Protein AF-A0A7R7JCD7-F1 (afdb_monomer)

Foldseek 3Di:
DDDPPPPPPDVVNLLPDLCVDDPPDPSHDADALVNLVNLCVNVVHAQLRLCVQQVHDADPVSHHLVNVLCNDDPPDPSHDGDDSSSVVSSCCVVVSDDPDPPPPPPPD

Structure (mmCIF, N/CA/C/O backbone):
data_AF-A0A7R7JCD7-F1
#
_entry.id   AF-A0A7R7JCD7-F1
#
loop_
_atom_site.group_PDB
_atom_site.id
_atom_site.type_symbol
_atom_site.label_atom_id
_atom_site.label_alt_id
_atom_site.label_comp_id
_atom_site.label_asym_id
_atom_site.label_entity_id
_atom_site.label_seq_id
_atom_site.pdbx_PDB_ins_code
_atom_site.Cartn_x
_atom_site.Cartn_y
_atom_site.Cartn_z
_atom_site.occupancy
_atom_site.B_iso_or_equiv
_atom_site.auth_seq_id
_atom_site.auth_comp_id
_atom_site.auth_asym_id
_atom_site.auth_atom_id
_atom_site.pdbx_PDB_model_num
ATOM 1 N N . MET A 1 1 ? -5.130 19.854 -25.283 1.00 35.84 1 MET A N 1
ATOM 2 C CA . MET A 1 1 ? -4.456 19.246 -24.114 1.00 35.84 1 MET A CA 1
ATOM 3 C C . MET A 1 1 ? -5.469 18.365 -23.402 1.00 35.84 1 MET A C 1
ATOM 5 O O . MET A 1 1 ? -6.430 18.878 -22.849 1.00 35.84 1 MET A O 1
ATOM 9 N N . THR A 1 2 ? -5.331 17.046 -23.515 1.00 33.03 2 THR A N 1
ATOM 10 C CA . THR A 1 2 ? -6.285 16.085 -22.947 1.00 33.03 2 THR A CA 1
ATOM 11 C C . THR A 1 2 ? -6.089 16.015 -21.440 1.00 33.03 2 THR A C 1
ATOM 13 O O . THR A 1 2 ? -5.057 15.538 -20.969 1.00 33.03 2 THR A O 1
ATOM 16 N N . VAL A 1 3 ? -7.068 16.497 -20.678 1.00 38.25 3 VAL A N 1
ATOM 17 C CA . VAL A 1 3 ? -7.113 16.309 -19.227 1.00 38.25 3 VAL A CA 1
ATOM 18 C C . VAL A 1 3 ? -7.179 14.801 -18.972 1.00 38.25 3 VAL A C 1
ATOM 20 O O . VAL A 1 3 ? -8.174 14.150 -19.294 1.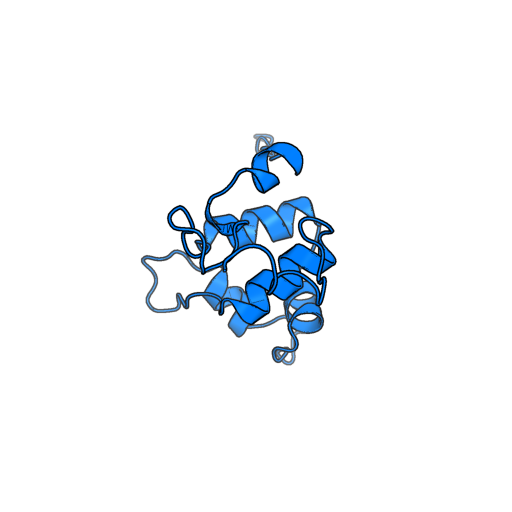00 38.25 3 VAL A O 1
ATOM 23 N N . LYS A 1 4 ? -6.094 14.213 -18.448 1.00 43.41 4 LYS A N 1
ATOM 24 C CA . LYS A 1 4 ? -6.109 12.834 -17.946 1.00 43.41 4 LYS A CA 1
ATOM 25 C C . LYS A 1 4 ? -7.168 12.785 -16.851 1.00 43.41 4 LYS A C 1
ATOM 27 O O . LYS A 1 4 ? -6.998 13.407 -15.811 1.00 43.41 4 LYS A O 1
ATOM 32 N N . LYS A 1 5 ? -8.263 12.068 -17.106 1.00 38.44 5 LYS A N 1
ATOM 33 C CA . LYS A 1 5 ? -9.322 11.784 -16.135 1.00 38.44 5 LYS A CA 1
ATOM 34 C C . LYS A 1 5 ? -8.677 11.077 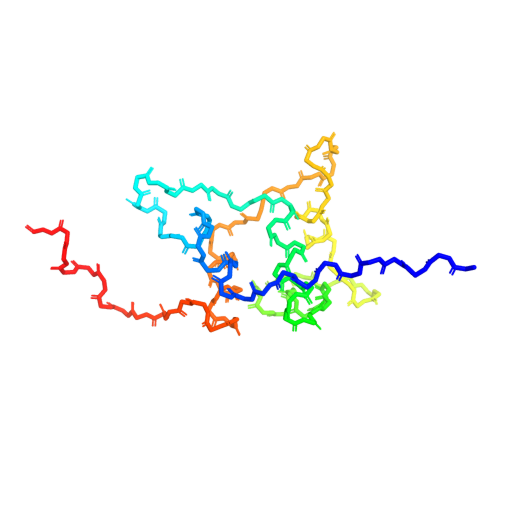-14.940 1.00 38.44 5 LYS A C 1
ATOM 36 O O . LYS A 1 5 ? -8.423 9.874 -15.006 1.00 38.44 5 LYS A O 1
ATOM 41 N N . ILE A 1 6 ? -8.333 11.833 -13.897 1.00 46.88 6 ILE A N 1
ATOM 42 C CA . ILE A 1 6 ? -7.849 11.286 -12.630 1.00 46.88 6 ILE A CA 1
ATOM 43 C C . ILE A 1 6 ? -9.026 10.477 -12.096 1.00 46.88 6 ILE A C 1
ATOM 45 O O . ILE A 1 6 ? -10.055 11.033 -11.718 1.00 46.88 6 ILE A O 1
ATOM 49 N N . ARG A 1 7 ? -8.938 9.148 -12.184 1.00 52.06 7 ARG A N 1
ATOM 50 C CA . ARG A 1 7 ? -9.904 8.281 -11.516 1.00 52.06 7 ARG A CA 1
ATOM 51 C C . ARG A 1 7 ? -9.655 8.481 -10.027 1.00 52.06 7 ARG A C 1
ATOM 53 O O . ARG A 1 7 ? -8.697 7.923 -9.505 1.00 52.06 7 ARG A O 1
ATOM 60 N N . ASN A 1 8 ? -10.478 9.304 -9.382 1.00 54.59 8 ASN A N 1
ATOM 61 C CA . ASN A 1 8 ? -10.576 9.328 -7.929 1.00 54.59 8 ASN A CA 1
ATOM 62 C C . ASN A 1 8 ? -11.109 7.956 -7.515 1.00 54.59 8 ASN A C 1
ATOM 64 O O . ASN A 1 8 ? -12.310 7.704 -7.565 1.00 54.59 8 ASN A O 1
ATOM 68 N N . ILE A 1 9 ? -10.205 7.024 -7.224 1.00 67.56 9 ILE A N 1
ATOM 69 C CA . ILE A 1 9 ? -10.574 5.837 -6.466 1.00 67.56 9 ILE A CA 1
ATOM 70 C C . ILE A 1 9 ? -10.797 6.352 -5.052 1.00 67.56 9 ILE A C 1
ATOM 72 O O . ILE A 1 9 ? -9.865 6.838 -4.421 1.00 67.56 9 ILE A O 1
ATOM 76 N N . ASP A 1 10 ? -12.043 6.308 -4.599 1.00 82.69 10 ASP A N 1
ATOM 77 C CA . ASP A 1 10 ? -12.392 6.665 -3.232 1.00 82.69 10 ASP A CA 1
ATOM 78 C C . ASP A 1 10 ? -11.841 5.599 -2.269 1.00 82.69 10 ASP A C 1
ATOM 80 O O . ASP A 1 10 ? -11.867 4.396 -2.563 1.00 82.69 10 ASP A O 1
ATOM 84 N N . ILE A 1 11 ? -11.347 6.036 -1.110 1.00 88.31 11 ILE A N 1
ATOM 85 C CA . ILE A 1 11 ? -10.841 5.171 -0.043 1.00 88.31 11 ILE A CA 1
ATOM 86 C C . ILE A 1 11 ? -11.892 4.127 0.359 1.00 88.31 11 ILE A C 1
ATOM 88 O O . ILE A 1 11 ? -11.541 2.984 0.644 1.00 88.31 11 ILE A O 1
ATOM 92 N N . VAL A 1 12 ? -13.183 4.474 0.302 1.00 89.00 12 VAL A N 1
ATOM 93 C CA . VAL A 1 12 ? -14.295 3.566 0.625 1.00 89.00 12 VAL A CA 1
ATOM 94 C C . VAL A 1 12 ? -14.320 2.343 -0.295 1.00 89.00 12 VAL A C 1
ATOM 96 O O . VAL A 1 12 ? -14.483 1.218 0.176 1.00 89.00 12 VAL A O 1
ATOM 99 N N . GLU A 1 13 ? -14.106 2.531 -1.598 1.00 92.06 13 GLU A N 1
ATOM 100 C CA . GLU A 1 13 ? -14.013 1.423 -2.557 1.00 92.06 13 GLU A CA 1
ATOM 101 C C . GLU A 1 13 ? -12.711 0.641 -2.392 1.00 92.06 13 GLU A C 1
ATOM 103 O O . GLU A 1 13 ? -12.684 -0.584 -2.522 1.00 92.06 13 GLU A O 1
ATOM 108 N N . PHE A 1 14 ? -11.622 1.330 -2.047 1.00 94.75 14 PHE A N 1
ATOM 109 C CA . PHE A 1 14 ? -10.348 0.677 -1.777 1.00 94.75 14 PHE A CA 1
ATOM 110 C C . PHE A 1 14 ? -10.442 -0.310 -0.600 1.00 94.75 14 PHE A C 1
ATOM 112 O O . PHE A 1 14 ? -9.940 -1.431 -0.704 1.00 94.75 14 PHE A O 1
ATOM 119 N N . LYS A 1 15 ? -11.149 0.056 0.482 1.00 95.00 15 LYS A N 1
ATOM 120 C CA . LYS A 1 15 ? -11.338 -0.788 1.679 1.00 95.00 15 LYS A CA 1
ATOM 121 C C . LYS A 1 15 ? -12.021 -2.135 1.391 1.00 95.00 15 LYS A C 1
ATOM 123 O O . LYS A 1 15 ? -11.866 -3.064 2.176 1.00 95.00 15 LYS A O 1
ATOM 128 N N . LYS A 1 16 ? -12.737 -2.272 0.268 1.00 95.12 16 LYS A N 1
ATOM 129 C CA . LYS A 1 16 ? -13.437 -3.510 -0.125 1.00 95.12 16 LYS A CA 1
ATOM 130 C C . LYS A 1 16 ? -12.541 -4.532 -0.831 1.00 95.12 16 LYS A C 1
ATOM 132 O O . LYS A 1 16 ? -12.988 -5.648 -1.094 1.00 95.12 16 LYS A O 1
ATOM 137 N N . ARG A 1 17 ? -11.300 -4.176 -1.187 1.00 96.69 17 ARG A N 1
ATOM 138 C CA . ARG A 1 17 ? -10.430 -5.065 -1.969 1.00 96.69 17 ARG A CA 1
ATOM 139 C C . ARG A 1 17 ? -10.008 -6.305 -1.170 1.00 96.69 17 ARG A C 1
ATOM 141 O O . ARG A 1 17 ? -9.701 -6.183 0.015 1.00 96.69 17 ARG A O 1
ATOM 148 N N . PRO A 1 18 ? -9.877 -7.475 -1.824 1.00 97.62 18 PRO A N 1
ATOM 149 C CA . PRO A 1 18 ? -9.388 -8.704 -1.192 1.00 97.62 18 PRO A CA 1
ATOM 150 C C . PRO A 1 18 ? -8.061 -8.540 -0.440 1.00 97.62 18 PRO A C 1
ATOM 152 O O . PRO A 1 18 ? -7.871 -9.132 0.618 1.00 97.62 18 PRO A O 1
ATOM 155 N N . CYS A 1 19 ? -7.162 -7.688 -0.940 1.00 97.25 19 CYS A N 1
ATOM 156 C CA . CYS A 1 19 ? -5.856 -7.440 -0.332 1.00 97.25 19 CYS A CA 1
ATOM 157 C C . CYS A 1 19 ? -5.896 -6.633 0.972 1.00 97.25 19 CYS A C 1
ATOM 159 O O . CYS A 1 19 ? -4.880 -6.553 1.658 1.00 97.25 19 CYS A O 1
ATOM 161 N N . VAL A 1 20 ? -7.040 -6.057 1.352 1.00 96.81 20 VAL A N 1
ATOM 162 C CA . VAL A 1 20 ? -7.212 -5.367 2.644 1.00 96.81 20 VAL A CA 1
ATOM 163 C C . VAL A 1 20 ? -7.473 -6.355 3.789 1.00 96.81 20 VAL A C 1
ATOM 165 O O . VAL A 1 20 ? -7.152 -6.064 4.949 1.00 96.81 20 VAL A O 1
ATOM 168 N N . ARG A 1 21 ? -8.009 -7.539 3.466 1.00 95.31 21 ARG A N 1
ATOM 169 C CA . ARG A 1 21 ? -8.307 -8.612 4.425 1.00 95.31 21 ARG A CA 1
ATOM 170 C C . ARG A 1 21 ? -7.031 -9.134 5.100 1.00 95.31 21 ARG A C 1
ATOM 172 O O . ARG A 1 21 ? -5.912 -8.894 4.641 1.00 95.31 21 ARG A O 1
ATOM 179 N N . HIS A 1 22 ? -7.190 -9.825 6.226 1.00 93.38 22 HIS A N 1
ATOM 180 C CA . HIS A 1 22 ? -6.072 -10.507 6.882 1.00 93.38 22 HIS A CA 1
ATOM 181 C C . HIS A 1 22 ? -5.639 -11.726 6.053 1.00 93.38 22 HIS A C 1
ATOM 183 O O . HIS A 1 22 ? -6.480 -12.353 5.427 1.00 93.38 22 HIS A O 1
ATOM 189 N N . ASN A 1 23 ? -4.363 -12.123 6.078 1.00 92.81 23 ASN A N 1
ATOM 190 C CA . ASN A 1 23 ? -3.872 -13.255 5.272 1.00 92.81 23 ASN A CA 1
ATOM 191 C C . ASN A 1 23 ? -4.415 -14.634 5.693 1.00 92.81 23 ASN A C 1
ATOM 193 O O . ASN A 1 23 ? -4.119 -15.620 5.027 1.00 92.81 23 ASN A O 1
ATOM 197 N N . LEU A 1 24 ? -5.148 -14.698 6.807 1.00 91.38 24 LEU A N 1
ATOM 198 C CA . LEU A 1 24 ? -5.849 -15.896 7.280 1.00 91.38 24 LEU A CA 1
ATOM 199 C C . LEU A 1 24 ? -7.310 -15.953 6.799 1.00 91.38 24 LEU A C 1
ATOM 201 O O . LEU A 1 24 ? -7.969 -16.963 7.001 1.00 91.38 24 LEU A O 1
ATOM 205 N N . ASP A 1 25 ? -7.820 -14.878 6.193 1.00 93.19 25 ASP A N 1
ATOM 206 C CA . ASP A 1 25 ? -9.142 -14.852 5.564 1.00 93.19 25 ASP A CA 1
ATOM 207 C C . ASP A 1 25 ? -9.084 -15.630 4.240 1.00 93.19 25 ASP A C 1
ATOM 209 O O . ASP A 1 25 ? -8.183 -15.413 3.428 1.00 93.19 25 ASP A O 1
ATOM 213 N N . GLU A 1 26 ? -10.039 -16.530 4.007 1.00 95.88 26 GLU A N 1
ATOM 214 C CA . GLU A 1 26 ? -10.088 -17.382 2.808 1.00 95.88 26 GLU A CA 1
ATOM 215 C C . GLU A 1 26 ? -10.227 -16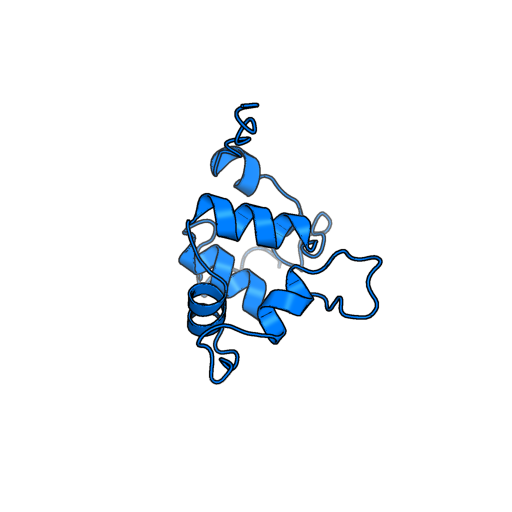.588 1.497 1.00 95.88 26 GLU A C 1
ATOM 217 O O . GLU A 1 26 ? -9.794 -17.040 0.436 1.00 95.88 26 GLU A O 1
ATOM 222 N N . PHE A 1 27 ? -10.784 -15.376 1.566 1.00 95.69 27 PHE A N 1
ATOM 223 C CA . PHE A 1 27 ? -10.952 -14.476 0.429 1.00 95.69 27 PHE A CA 1
ATOM 224 C C . PHE A 1 27 ? -9.801 -13.480 0.294 1.00 95.69 27 PHE A C 1
ATOM 226 O O . PHE A 1 27 ? -9.871 -12.567 -0.536 1.00 95.69 27 PHE A O 1
ATOM 233 N N . TYR A 1 28 ? -8.747 -13.604 1.102 1.00 96.75 28 TYR A N 1
ATOM 234 C CA . TYR A 1 28 ? -7.567 -12.768 0.960 1.00 96.75 28 TYR A CA 1
ATOM 235 C C . TYR A 1 28 ? -6.842 -13.055 -0.355 1.00 96.75 28 TYR A C 1
ATOM 237 O O . TYR A 1 28 ? -6.554 -14.197 -0.712 1.00 96.75 28 TYR A O 1
ATOM 245 N N . GLN A 1 29 ? -6.463 -11.982 -1.049 1.00 97.69 29 GLN A N 1
ATOM 246 C CA . GLN A 1 29 ? -5.527 -12.056 -2.166 1.00 97.69 29 GLN A CA 1
ATOM 247 C C . GLN A 1 29 ? -4.358 -11.104 -1.916 1.00 97.69 29 GLN A C 1
ATOM 249 O O . GLN A 1 29 ? -4.591 -9.969 -1.500 1.00 97.69 29 GLN A O 1
ATOM 254 N N . PRO A 1 30 ? -3.104 -11.513 -2.179 1.00 96.62 30 PRO A N 1
ATOM 255 C CA . PRO A 1 30 ? -1.963 -10.616 -2.064 1.00 96.62 30 PRO A CA 1
ATOM 256 C C . PRO A 1 30 ? -2.136 -9.350 -2.918 1.00 96.62 30 PRO A C 1
ATOM 258 O O . PRO A 1 30 ? -2.669 -9.439 -4.024 1.00 96.62 30 PRO A O 1
ATOM 261 N N . PRO A 1 31 ? -1.665 -8.181 -2.449 1.00 97.88 31 PRO A N 1
ATOM 262 C CA . PRO A 1 31 ? -1.748 -6.946 -3.221 1.00 97.88 31 PRO A CA 1
ATOM 263 C C . PRO A 1 31 ? -0.953 -7.043 -4.529 1.00 97.88 31 PRO A C 1
ATOM 265 O O . PRO A 1 31 ? 0.203 -7.477 -4.553 1.00 97.88 31 PRO A O 1
ATOM 268 N N . SER A 1 32 ? -1.573 -6.578 -5.610 1.00 97.81 32 SER A N 1
ATOM 269 C CA . SER A 1 32 ? -0.939 -6.374 -6.913 1.00 97.81 32 SER A CA 1
ATOM 270 C C . SER A 1 32 ? -0.097 -5.095 -6.938 1.00 97.81 32 SER A C 1
ATOM 272 O O . SER A 1 32 ? -0.233 -4.206 -6.087 1.00 97.81 32 SER A O 1
ATOM 274 N N . SER A 1 33 ? 0.719 -4.925 -7.984 1.00 98.00 33 SER A N 1
ATOM 275 C CA . SER A 1 33 ? 1.410 -3.640 -8.211 1.00 98.00 33 SER A CA 1
ATOM 276 C C . SER A 1 33 ? 0.435 -2.478 -8.434 1.00 98.00 33 SER A C 1
ATOM 278 O O . SER A 1 33 ? 0.766 -1.311 -8.204 1.00 98.00 33 SER A O 1
ATOM 280 N N . LYS A 1 34 ? -0.783 -2.774 -8.903 1.00 96.75 34 LYS A N 1
ATOM 281 C CA . LYS A 1 34 ? -1.848 -1.786 -9.071 1.00 96.75 34 LYS A CA 1
ATOM 282 C C . LYS A 1 34 ? -2.438 -1.370 -7.724 1.00 96.75 34 LYS A C 1
ATOM 284 O O . LYS A 1 34 ? -2.650 -0.180 -7.526 1.00 96.75 34 LYS A O 1
ATOM 289 N N . ASP A 1 35 ? -2.663 -2.308 -6.807 1.00 97.88 35 ASP A N 1
ATOM 290 C CA . ASP A 1 35 ? -3.198 -2.003 -5.473 1.00 97.88 35 ASP A CA 1
ATOM 291 C C . ASP A 1 35 ? -2.286 -1.056 -4.703 1.00 97.88 35 ASP A C 1
ATOM 293 O O . ASP A 1 35 ? -2.753 -0.062 -4.149 1.00 97.88 35 ASP A O 1
ATOM 297 N N . LEU A 1 36 ? -0.976 -1.314 -4.745 1.00 98.00 36 LEU A N 1
ATOM 298 C CA . LEU A 1 36 ? 0.005 -0.438 -4.117 1.00 98.00 36 LEU A CA 1
ATOM 299 C C . LEU A 1 36 ? 0.010 0.962 -4.747 1.00 98.00 36 LEU A C 1
ATOM 301 O O . LEU A 1 36 ? -0.013 1.954 -4.025 1.00 98.00 36 LEU A O 1
ATOM 305 N N . ARG A 1 37 ? 0.003 1.066 -6.083 1.00 97.50 37 ARG A N 1
ATOM 306 C CA . ARG A 1 37 ? -0.028 2.371 -6.770 1.00 97.50 37 ARG A CA 1
ATOM 307 C C . ARG A 1 37 ? -1.305 3.155 -6.489 1.00 97.50 37 ARG A C 1
ATOM 309 O O . ARG A 1 37 ? -1.234 4.368 -6.315 1.00 97.50 37 ARG A O 1
ATOM 316 N N . ASP A 1 38 ? -2.445 2.473 -6.436 1.00 96.69 38 ASP A N 1
ATOM 317 C CA . ASP A 1 38 ? -3.717 3.101 -6.094 1.00 96.69 38 ASP A CA 1
ATOM 318 C C . ASP A 1 38 ? -3.673 3.642 -4.657 1.00 96.69 38 ASP A C 1
ATOM 320 O O . ASP A 1 38 ? -4.005 4.804 -4.455 1.00 96.69 38 ASP A O 1
ATOM 324 N N . LEU A 1 39 ? -3.185 2.861 -3.681 1.00 97.00 39 LEU A N 1
ATOM 325 C CA . LEU A 1 39 ? -3.041 3.321 -2.294 1.00 97.00 39 LEU A CA 1
ATOM 326 C C . LEU A 1 39 ? -2.113 4.539 -2.189 1.00 97.00 39 LEU A C 1
ATOM 328 O O . LEU A 1 39 ? -2.476 5.537 -1.577 1.00 97.00 39 LEU A O 1
ATOM 332 N N . ILE A 1 40 ? -0.942 4.483 -2.831 1.00 96.81 40 ILE A N 1
ATOM 333 C CA . ILE A 1 40 ? 0.017 5.599 -2.881 1.00 96.81 40 ILE A CA 1
ATOM 334 C C . ILE A 1 40 ? -0.652 6.861 -3.437 1.00 96.81 40 ILE A C 1
ATOM 336 O O . ILE A 1 40 ? -0.481 7.945 -2.884 1.00 96.81 40 ILE A O 1
ATOM 340 N N . SER A 1 41 ? -1.438 6.717 -4.508 1.00 96.06 41 SER A N 1
ATOM 341 C CA . SER A 1 41 ? -2.154 7.833 -5.122 1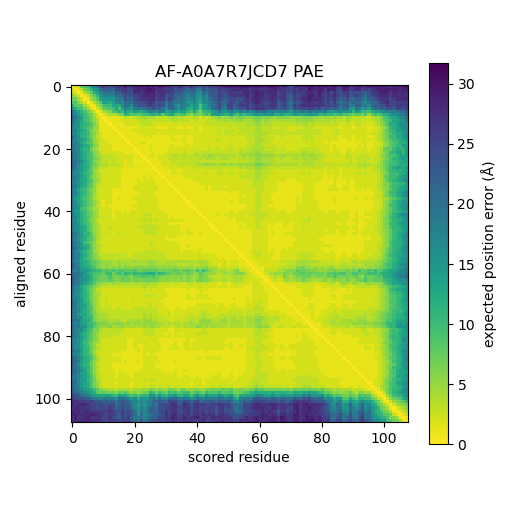.00 96.06 41 SER A CA 1
ATOM 342 C C . SER A 1 41 ? -3.242 8.405 -4.214 1.00 96.06 41 SER A C 1
ATOM 344 O O . SER A 1 41 ? -3.378 9.624 -4.163 1.00 96.06 41 SER A O 1
ATOM 346 N N . ILE A 1 42 ? -4.014 7.553 -3.530 1.00 94.88 42 ILE A N 1
ATOM 347 C CA . ILE A 1 42 ? -5.092 7.963 -2.613 1.00 94.88 42 ILE A CA 1
ATOM 348 C C . ILE A 1 42 ? -4.519 8.724 -1.417 1.00 94.88 42 ILE A C 1
ATOM 350 O O . ILE A 1 42 ? -5.058 9.749 -1.018 1.00 94.88 42 ILE A O 1
ATOM 354 N N . MET A 1 43 ? -3.402 8.242 -0.874 1.00 95.00 43 MET A N 1
ATOM 355 C CA . MET A 1 43 ? -2.759 8.836 0.298 1.00 95.00 43 MET A CA 1
ATOM 356 C C . MET A 1 43 ? -1.833 10.011 -0.038 1.00 95.00 43 MET A C 1
ATOM 358 O O . MET A 1 43 ? -1.234 10.593 0.863 1.00 95.00 43 MET A O 1
ATOM 362 N N . HIS A 1 44 ? -1.685 10.350 -1.323 1.00 95.12 44 HIS A N 1
ATOM 363 C CA . HIS A 1 44 ? -0.739 11.356 -1.816 1.00 95.12 44 HIS A CA 1
ATOM 364 C C . HIS A 1 44 ? 0.717 11.109 -1.384 1.00 95.12 44 HIS A C 1
ATOM 366 O O . HIS A 1 44 ? 1.501 12.045 -1.228 1.00 95.12 44 HIS A O 1
ATOM 372 N N . TRP A 1 45 ? 1.094 9.841 -1.219 1.00 96.69 45 TRP A N 1
ATOM 373 C CA . TRP A 1 45 ? 2.463 9.450 -0.900 1.00 96.69 45 TRP A CA 1
ATOM 374 C C . TRP A 1 45 ? 3.343 9.434 -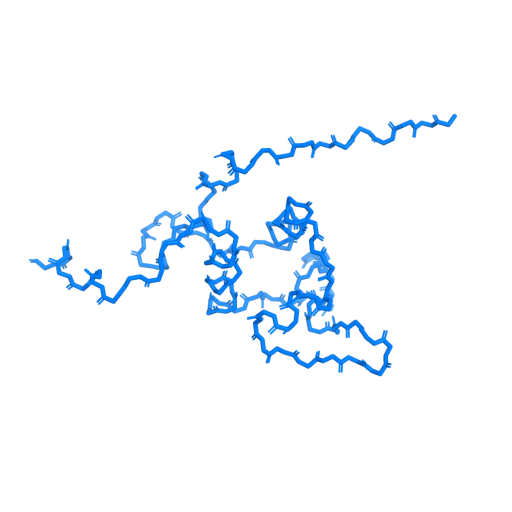2.148 1.00 96.69 45 TRP A C 1
ATOM 376 O O . TRP A 1 45 ? 2.891 9.210 -3.272 1.00 96.69 45 TRP A O 1
ATOM 386 N N . ASN A 1 46 ? 4.644 9.607 -1.947 1.00 96.06 46 ASN A N 1
ATOM 387 C CA . ASN A 1 46 ? 5.664 9.262 -2.930 1.00 96.06 46 ASN A CA 1
ATOM 388 C C . ASN A 1 46 ? 6.431 7.992 -2.497 1.00 96.06 46 ASN A C 1
ATOM 390 O O . ASN A 1 46 ? 6.243 7.457 -1.404 1.00 96.06 46 ASN A O 1
ATOM 394 N N . TYR A 1 47 ? 7.323 7.481 -3.352 1.00 97.12 47 TYR A N 1
ATOM 395 C CA . TYR A 1 47 ? 8.088 6.262 -3.042 1.00 97.12 47 TYR A CA 1
ATOM 396 C C . TYR A 1 47 ? 9.023 6.401 -1.834 1.00 97.12 47 TYR A C 1
ATOM 398 O O . TYR A 1 47 ? 9.345 5.395 -1.205 1.00 97.12 47 TYR A O 1
ATOM 406 N N . ALA A 1 48 ? 9.469 7.616 -1.513 1.00 97.38 48 ALA A N 1
ATOM 407 C CA . ALA A 1 48 ? 10.275 7.877 -0.328 1.00 97.38 48 ALA A CA 1
ATOM 408 C C . ALA A 1 48 ? 9.434 7.785 0.949 1.00 97.38 48 ALA A C 1
ATOM 410 O O . ALA A 1 48 ? 9.904 7.225 1.937 1.00 97.38 48 ALA A O 1
ATOM 411 N N . ASP A 1 49 ? 8.198 8.289 0.920 1.00 98.12 49 ASP A N 1
ATOM 412 C CA . ASP A 1 49 ? 7.265 8.195 2.047 1.00 98.12 49 ASP A CA 1
ATOM 413 C C . ASP A 1 49 ? 6.967 6.729 2.351 1.00 98.12 49 ASP A C 1
ATOM 415 O O . ASP A 1 49 ? 7.208 6.273 3.464 1.00 98.12 49 ASP A O 1
ATOM 419 N N . VAL A 1 50 ? 6.579 5.955 1.331 1.00 98.31 50 VAL A N 1
ATOM 420 C CA . VAL A 1 50 ? 6.342 4.506 1.454 1.00 98.31 50 VAL A CA 1
ATOM 421 C C . VAL A 1 50 ? 7.554 3.802 2.056 1.00 98.31 50 VAL A C 1
ATOM 423 O O . VAL A 1 50 ? 7.404 2.992 2.965 1.00 98.31 50 VAL A O 1
ATOM 426 N N . ALA A 1 51 ? 8.757 4.126 1.576 1.00 98.12 51 ALA A N 1
ATOM 427 C CA . ALA A 1 51 ? 9.981 3.507 2.060 1.00 98.12 51 ALA A CA 1
ATOM 428 C C . ALA A 1 51 ? 10.248 3.794 3.542 1.00 98.12 51 ALA A C 1
ATOM 430 O O . ALA A 1 51 ? 10.609 2.877 4.277 1.00 98.12 51 ALA A O 1
ATOM 431 N N . LYS A 1 52 ? 10.018 5.035 3.989 1.00 97.94 52 LYS A N 1
ATOM 432 C CA . LYS A 1 52 ? 10.132 5.426 5.400 1.00 97.94 52 LYS A CA 1
ATOM 433 C C . LYS A 1 52 ? 9.088 4.722 6.267 1.00 97.94 52 LYS A C 1
ATOM 435 O O . LYS A 1 52 ? 9.444 4.210 7.321 1.00 97.94 52 LYS A O 1
ATOM 440 N N . LEU A 1 53 ? 7.835 4.656 5.809 1.00 97.81 53 LEU A N 1
ATOM 441 C CA . LEU A 1 53 ? 6.730 4.027 6.544 1.00 97.81 53 LEU A CA 1
ATOM 442 C C . LEU A 1 53 ? 6.965 2.528 6.785 1.00 97.81 53 LEU A C 1
ATOM 444 O O . LEU A 1 53 ? 6.607 2.008 7.835 1.00 97.81 53 LEU A O 1
ATOM 448 N N . VAL A 1 54 ? 7.575 1.830 5.824 1.00 97.62 54 VAL A N 1
ATOM 449 C CA . VAL A 1 54 ? 7.794 0.371 5.901 1.00 97.62 54 VAL A CA 1
ATOM 450 C C . VAL A 1 54 ? 9.238 -0.027 6.218 1.00 97.62 54 VAL A C 1
ATOM 452 O O . VAL A 1 54 ? 9.557 -1.213 6.209 1.00 97.62 54 VAL A O 1
ATOM 455 N N . GLY A 1 55 ? 10.117 0.944 6.478 1.00 97.06 55 GLY A N 1
ATOM 456 C CA . GLY A 1 55 ? 11.499 0.701 6.897 1.00 97.06 55 GLY A CA 1
ATOM 457 C C . GLY A 1 55 ? 12.413 0.094 5.826 1.00 97.06 55 GLY A C 1
ATOM 458 O O . GLY A 1 55 ? 13.300 -0.687 6.161 1.00 97.06 55 GLY A O 1
ATOM 459 N N . VAL A 1 56 ? 12.227 0.428 4.543 1.00 97.38 56 VAL A N 1
ATOM 460 C CA . VAL A 1 56 ? 13.133 -0.011 3.460 1.00 97.38 56 VAL A CA 1
ATOM 461 C C . VAL A 1 56 ? 14.060 1.110 2.998 1.00 97.38 56 VAL A C 1
ATOM 463 O O . VAL A 1 56 ? 13.749 2.295 3.102 1.00 97.38 56 VAL A O 1
ATOM 466 N N . SER A 1 57 ? 15.223 0.735 2.464 1.00 95.50 57 SER A N 1
ATOM 467 C CA . SER A 1 57 ? 16.280 1.685 2.115 1.00 95.50 57 SER A CA 1
ATOM 468 C C . SER A 1 57 ? 15.867 2.695 1.038 1.00 95.50 57 SER A C 1
ATOM 470 O O . SER A 1 57 ? 15.188 2.369 0.053 1.00 95.50 57 SER A O 1
ATOM 472 N N . LEU A 1 58 ? 16.361 3.923 1.207 1.00 95.75 58 LEU A N 1
ATOM 473 C CA . LEU A 1 58 ? 16.358 4.969 0.191 1.00 95.75 58 LEU A CA 1
ATOM 474 C C . LEU A 1 58 ? 17.658 4.919 -0.623 1.00 95.75 58 LEU A C 1
ATOM 476 O O . LEU A 1 58 ? 18.725 4.567 -0.131 1.00 95.75 58 LEU A O 1
ATOM 480 N N . THR A 1 59 ? 17.553 5.296 -1.887 1.00 93.62 59 THR A N 1
ATOM 481 C CA . THR A 1 59 ? 18.676 5.578 -2.784 1.00 93.62 59 THR A CA 1
ATOM 482 C C . THR A 1 59 ? 19.271 6.950 -2.465 1.00 93.62 59 THR A C 1
ATOM 484 O O . THR A 1 59 ? 18.609 7.798 -1.865 1.00 93.62 59 THR A O 1
ATOM 487 N N . SER A 1 60 ? 20.482 7.227 -2.957 1.00 85.69 60 SER A N 1
ATOM 488 C CA . SER A 1 60 ? 21.124 8.548 -2.838 1.00 85.69 60 SER A CA 1
ATOM 489 C C . SER A 1 60 ? 20.306 9.697 -3.444 1.00 85.69 60 SER A C 1
ATOM 491 O O . SER A 1 60 ? 20.495 10.850 -3.076 1.00 85.69 60 SER A O 1
ATOM 493 N N . LYS A 1 61 ? 19.366 9.387 -4.346 1.00 87.62 61 LYS A N 1
ATOM 494 C CA . LYS A 1 61 ? 18.452 10.349 -4.982 1.00 87.62 61 LYS A CA 1
ATOM 495 C C . LYS A 1 61 ? 17.145 10.559 -4.205 1.00 87.62 61 LYS A C 1
ATOM 497 O O . LYS A 1 61 ? 16.219 11.165 -4.732 1.00 87.62 61 LYS A O 1
ATOM 502 N N . GLY A 1 62 ? 17.019 10.005 -2.998 1.00 84.00 62 GLY A N 1
ATOM 503 C CA . GLY A 1 62 ? 15.833 10.171 -2.155 1.00 84.00 62 GLY A CA 1
ATOM 504 C C . GLY A 1 62 ? 14.601 9.362 -2.582 1.00 84.00 62 GLY A C 1
ATOM 505 O O . GLY A 1 62 ? 13.541 9.564 -2.013 1.00 84.00 62 GLY A O 1
ATOM 506 N N . SER A 1 63 ? 14.708 8.439 -3.546 1.00 92.00 63 SER A N 1
ATOM 507 C CA . SER A 1 63 ? 13.647 7.467 -3.901 1.00 92.00 63 SER A CA 1
ATOM 508 C C . SER A 1 63 ? 13.974 6.068 -3.363 1.00 92.00 63 SER A C 1
ATOM 510 O O . SER A 1 63 ? 15.073 5.870 -2.859 1.00 92.00 63 SER A O 1
ATOM 512 N N . SER A 1 64 ? 13.101 5.068 -3.516 1.00 96.56 64 SER A N 1
ATOM 513 C CA . SER A 1 64 ? 13.399 3.675 -3.140 1.00 96.56 64 SER A CA 1
ATOM 514 C C . SER A 1 64 ? 13.246 2.717 -4.318 1.00 96.56 64 SER A C 1
ATOM 516 O O . SER A 1 64 ? 12.148 2.535 -4.842 1.00 96.56 64 SER A O 1
ATOM 518 N N . ALA A 1 65 ? 14.346 2.063 -4.706 1.00 96.38 65 ALA A N 1
ATOM 519 C CA . ALA A 1 65 ? 14.335 1.031 -5.744 1.00 96.38 65 ALA A CA 1
ATOM 520 C C . ALA A 1 65 ? 13.453 -0.166 -5.347 1.00 96.38 65 ALA A C 1
ATOM 522 O O . ALA A 1 65 ? 12.790 -0.757 -6.193 1.00 96.38 65 ALA A O 1
ATOM 523 N N . THR A 1 66 ? 13.393 -0.494 -4.054 1.00 97.88 66 THR A N 1
ATOM 524 C CA . THR A 1 66 ? 12.521 -1.550 -3.528 1.00 97.88 66 THR A CA 1
ATOM 525 C C . THR A 1 66 ? 11.050 -1.230 -3.787 1.00 97.88 66 THR A C 1
ATOM 527 O O . THR A 1 66 ? 10.344 -2.045 -4.376 1.00 97.88 66 THR A O 1
ATOM 530 N N . VAL A 1 67 ? 10.607 -0.015 -3.445 1.00 98.06 67 VAL A N 1
ATOM 531 C CA . VAL A 1 67 ? 9.221 0.421 -3.691 1.00 98.06 67 VAL A CA 1
ATOM 532 C C . VAL A 1 67 ? 8.920 0.504 -5.191 1.00 98.06 67 VAL A C 1
ATOM 534 O O . VAL A 1 67 ? 7.849 0.094 -5.631 1.00 98.06 67 VAL A O 1
ATOM 537 N N . GLN A 1 68 ? 9.876 0.958 -6.009 1.00 97.06 68 GLN A N 1
ATOM 538 C CA . GLN A 1 68 ? 9.726 0.971 -7.470 1.00 97.06 68 GLN A CA 1
ATOM 539 C C . GLN A 1 68 ? 9.493 -0.433 -8.044 1.00 97.06 68 GLN A C 1
ATOM 541 O O . GLN A 1 68 ? 8.628 -0.611 -8.903 1.00 97.06 68 GLN A O 1
ATOM 546 N N . ARG A 1 69 ? 10.215 -1.444 -7.547 1.00 98.06 69 ARG A N 1
ATOM 547 C CA . ARG A 1 69 ? 10.032 -2.847 -7.951 1.00 98.06 69 ARG A CA 1
ATOM 548 C C . ARG A 1 69 ? 8.671 -3.401 -7.531 1.00 98.06 69 ARG A C 1
ATOM 550 O O . ARG A 1 69 ? 8.079 -4.163 -8.289 1.00 98.06 69 ARG A O 1
ATOM 557 N N . TRP A 1 70 ? 8.136 -2.976 -6.384 1.00 98.38 70 TRP A N 1
ATOM 558 C CA . TRP A 1 70 ? 6.769 -3.325 -5.971 1.00 98.38 70 TRP A CA 1
ATOM 559 C C . TRP A 1 70 ? 5.693 -2.705 -6.869 1.00 98.38 70 TRP A C 1
ATOM 561 O O . TRP A 1 70 ? 4.670 -3.330 -7.140 1.00 98.38 70 TRP A O 1
ATOM 571 N N . CYS A 1 71 ? 5.935 -1.493 -7.368 1.00 97.62 71 CYS A N 1
ATOM 572 C CA . CYS A 1 71 ? 5.025 -0.772 -8.262 1.00 97.62 71 CYS A CA 1
ATOM 573 C C . CYS A 1 71 ? 5.204 -1.112 -9.751 1.00 97.62 71 CYS A C 1
ATOM 575 O O . CYS A 1 71 ? 4.415 -0.648 -10.580 1.00 97.62 71 CYS A O 1
ATOM 577 N N . SER A 1 72 ? 6.241 -1.873 -10.108 1.00 97.62 72 SER A N 1
ATOM 578 C CA . SER A 1 72 ? 6.544 -2.222 -11.498 1.00 97.62 72 SER A CA 1
ATOM 579 C C . SER A 1 72 ? 5.448 -3.112 -12.102 1.00 97.62 72 SER A C 1
ATOM 581 O O . SER A 1 72 ? 4.798 -3.861 -11.367 1.00 97.62 72 SER A O 1
ATOM 583 N N . PRO A 1 73 ? 5.210 -3.053 -13.428 1.00 96.25 73 PRO A N 1
ATOM 584 C CA . PRO A 1 73 ? 4.273 -3.959 -14.090 1.00 96.25 73 PRO A CA 1
ATOM 585 C C . PRO A 1 73 ? 4.619 -5.413 -13.779 1.00 96.25 73 PRO A C 1
ATOM 587 O O . PRO A 1 73 ? 5.789 -5.776 -13.834 1.00 96.25 73 PRO A O 1
ATOM 590 N N . GLU A 1 74 ? 3.624 -6.250 -13.493 1.00 95.94 74 GLU A N 1
ATOM 591 C CA . GLU A 1 74 ? 3.868 -7.633 -13.046 1.00 95.94 74 GLU A CA 1
ATOM 592 C C . GLU A 1 74 ? 4.504 -8.514 -14.129 1.00 95.94 74 GLU A C 1
ATOM 594 O O . GLU A 1 74 ? 5.134 -9.520 -13.824 1.00 95.94 74 GLU A O 1
ATOM 599 N N . SER A 1 75 ? 4.401 -8.099 -15.394 1.00 96.44 75 SER A N 1
ATOM 600 C CA . SER A 1 75 ? 5.094 -8.708 -16.530 1.00 96.44 75 SER A CA 1
ATOM 601 C C . SER A 1 75 ? 6.578 -8.325 -16.633 1.00 96.44 75 SER A C 1
ATOM 603 O O . SER A 1 75 ? 7.278 -8.848 -17.495 1.00 96.44 75 SER A O 1
ATOM 605 N N . SER A 1 76 ? 7.063 -7.378 -15.824 1.00 96.56 76 SER A N 1
ATOM 606 C CA . SER A 1 76 ? 8.458 -6.928 -15.836 1.00 96.56 76 SER A CA 1
ATOM 607 C C . SER A 1 76 ? 9.353 -7.864 -15.024 1.00 96.56 76 SER A C 1
ATOM 609 O O . SER A 1 76 ? 9.003 -8.250 -13.911 1.00 96.56 76 SER A O 1
ATOM 611 N N . GLY A 1 77 ? 10.568 -8.138 -15.513 1.00 96.06 77 GLY A N 1
ATOM 612 C CA . GLY A 1 77 ? 11.590 -8.877 -14.754 1.00 96.06 77 GLY A CA 1
ATOM 613 C C . GLY A 1 77 ? 12.042 -8.171 -13.465 1.00 96.06 77 GLY A C 1
ATOM 614 O O . GLY A 1 77 ? 12.559 -8.812 -12.544 1.00 96.06 77 GLY A O 1
ATOM 615 N N . ASP A 1 78 ? 11.795 -6.864 -13.356 1.00 94.31 78 ASP A N 1
ATOM 616 C CA . ASP A 1 78 ? 12.075 -6.072 -12.155 1.00 94.31 78 ASP A CA 1
ATOM 617 C C . ASP A 1 78 ? 10.975 -6.163 -11.093 1.00 94.31 78 ASP A C 1
ATOM 619 O O . ASP A 1 78 ? 11.200 -5.767 -9.947 1.00 94.31 78 ASP A O 1
ATOM 623 N N . TYR A 1 79 ? 9.797 -6.696 -11.430 1.00 97.69 79 TYR A N 1
ATOM 624 C CA . TYR A 1 79 ? 8.688 -6.779 -10.487 1.00 97.69 79 TYR A CA 1
ATOM 625 C C . TYR A 1 79 ? 9.032 -7.659 -9.288 1.00 97.69 79 TYR A C 1
ATOM 627 O O . TYR A 1 79 ? 9.593 -8.751 -9.412 1.00 97.69 79 TYR A O 1
ATOM 635 N N . ARG A 1 80 ? 8.672 -7.185 -8.097 1.00 97.88 80 ARG A N 1
ATOM 636 C CA . ARG A 1 80 ? 8.737 -7.958 -6.856 1.00 97.88 80 ARG A CA 1
ATOM 637 C C . ARG A 1 80 ? 7.427 -7.772 -6.105 1.00 97.88 80 ARG A C 1
ATOM 639 O O . ARG A 1 80 ? 6.938 -6.654 -6.007 1.00 97.88 80 ARG A O 1
ATOM 646 N N . LYS A 1 81 ? 6.881 -8.843 -5.529 1.00 97.56 81 LYS A N 1
ATOM 647 C CA . LYS A 1 81 ? 5.717 -8.738 -4.637 1.00 97.56 81 LYS A CA 1
ATOM 648 C C . LYS A 1 81 ? 6.097 -7.945 -3.384 1.00 97.56 81 LY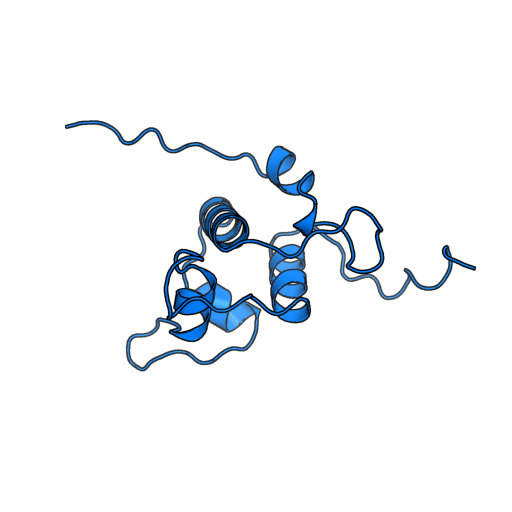S A C 1
ATOM 650 O O . LYS A 1 81 ? 7.180 -8.151 -2.831 1.00 97.56 81 LYS A O 1
AT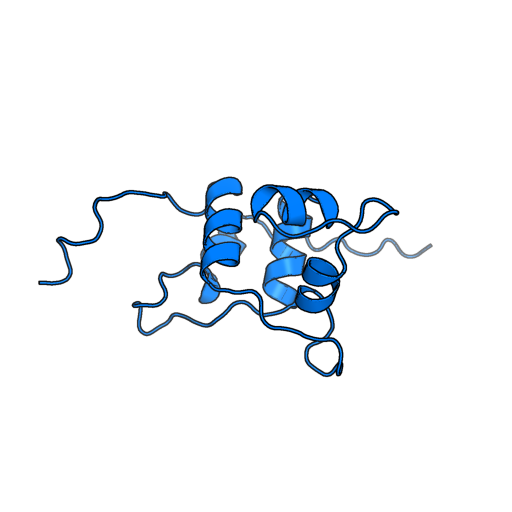OM 655 N N . ILE A 1 82 ? 5.209 -7.064 -2.927 1.00 98.38 82 ILE A N 1
ATOM 656 C CA . ILE A 1 82 ? 5.362 -6.423 -1.619 1.00 98.38 82 ILE A CA 1
ATOM 657 C C . ILE A 1 82 ? 5.142 -7.475 -0.513 1.00 98.38 82 ILE A C 1
ATOM 659 O O . ILE A 1 82 ? 4.184 -8.249 -0.593 1.00 98.38 82 ILE A O 1
ATOM 663 N N . PRO A 1 83 ? 6.006 -7.545 0.517 1.00 98.06 83 PRO A N 1
ATOM 664 C CA . PRO A 1 83 ? 5.780 -8.422 1.661 1.00 98.06 83 PRO A CA 1
ATOM 665 C C . PRO A 1 83 ? 4.495 -8.063 2.414 1.00 98.06 83 PRO A C 1
ATOM 667 O O . PRO A 1 83 ? 4.167 -6.885 2.564 1.00 98.06 83 PRO A O 1
ATOM 670 N N . PHE A 1 84 ? 3.805 -9.068 2.960 1.00 96.62 84 PHE A N 1
ATOM 671 C CA . PHE A 1 84 ? 2.568 -8.854 3.719 1.00 96.62 84 PHE A CA 1
ATOM 672 C C . PHE A 1 84 ? 2.753 -7.872 4.881 1.00 96.62 84 PHE A C 1
ATOM 674 O O . PHE A 1 84 ? 1.941 -6.972 5.051 1.00 96.62 84 PHE A O 1
ATOM 681 N N . SER A 1 85 ? 3.844 -7.982 5.642 1.00 96.69 85 SER A N 1
ATOM 682 C CA . SER A 1 85 ? 4.139 -7.074 6.759 1.00 96.69 85 SER A CA 1
ATOM 683 C C . SER A 1 85 ? 4.243 -5.610 6.320 1.00 96.69 85 SER A C 1
ATOM 685 O O . SER A 1 85 ? 3.612 -4.744 6.922 1.00 96.69 85 SER A O 1
ATOM 687 N N . ALA A 1 86 ? 4.973 -5.337 5.233 1.00 98.12 86 ALA A N 1
ATOM 688 C CA . ALA A 1 86 ? 5.079 -3.999 4.655 1.00 98.12 86 ALA A CA 1
ATOM 689 C C . ALA A 1 86 ? 3.710 -3.491 4.178 1.00 98.12 86 ALA A C 1
ATOM 691 O O . ALA A 1 86 ? 3.351 -2.345 4.434 1.00 98.12 86 ALA A O 1
ATOM 692 N N . TRP A 1 87 ? 2.911 -4.356 3.549 1.00 98.19 87 TRP A N 1
ATOM 693 C CA . TRP A 1 87 ? 1.553 -4.011 3.141 1.00 98.19 87 TRP A CA 1
ATOM 694 C C . TRP A 1 87 ? 0.649 -3.653 4.325 1.00 98.19 87 TRP A C 1
ATOM 696 O O . TRP A 1 87 ? -0.040 -2.636 4.290 1.00 98.19 87 TRP A O 1
ATOM 706 N N . ARG A 1 88 ? 0.689 -4.439 5.407 1.00 97.25 88 ARG A N 1
ATOM 707 C CA . ARG A 1 88 ? -0.081 -4.158 6.627 1.00 97.25 88 ARG A CA 1
ATOM 708 C C . ARG A 1 88 ? 0.330 -2.840 7.269 1.00 97.25 88 ARG A C 1
ATOM 710 O O . ARG A 1 88 ? -0.549 -2.084 7.660 1.00 97.25 88 ARG A O 1
ATOM 717 N N . LEU A 1 89 ? 1.622 -2.519 7.319 1.00 97.31 89 LEU A N 1
ATOM 718 C CA . LEU A 1 89 ? 2.068 -1.212 7.809 1.00 97.31 89 LEU A CA 1
ATOM 719 C C . LEU A 1 89 ? 1.464 -0.069 6.986 1.00 97.31 89 LEU A C 1
ATOM 721 O O . LEU A 1 89 ? 0.919 0.866 7.563 1.00 97.31 89 LEU A O 1
ATOM 725 N N . LEU A 1 90 ? 1.477 -0.166 5.653 1.00 97.88 90 LEU A N 1
ATOM 726 C CA . LEU A 1 90 ? 0.871 0.860 4.796 1.00 97.88 90 LEU A CA 1
ATOM 727 C C . LEU A 1 90 ? -0.632 1.008 5.031 1.00 97.88 90 LEU A C 1
ATOM 729 O O . LEU A 1 90 ? -1.116 2.129 5.148 1.00 97.88 90 LEU A O 1
ATOM 733 N N . LEU A 1 91 ? -1.369 -0.100 5.135 1.00 97.19 91 LEU A N 1
ATOM 734 C CA . LEU A 1 91 ? -2.801 -0.050 5.434 1.00 97.19 91 LEU A CA 1
ATOM 735 C C . LEU A 1 91 ? -3.085 0.565 6.813 1.00 97.19 91 LEU A C 1
ATOM 737 O O . LEU A 1 91 ? -4.087 1.259 6.969 1.00 97.19 91 LEU A O 1
ATOM 741 N N . ALA A 1 92 ? -2.221 0.322 7.802 1.00 96.19 92 ALA A N 1
ATOM 742 C CA . ALA A 1 92 ? -2.344 0.909 9.133 1.00 96.19 92 ALA A CA 1
ATOM 743 C C . ALA A 1 92 ? -2.077 2.421 9.110 1.00 96.19 92 ALA A C 1
ATOM 745 O O . ALA A 1 92 ? -2.872 3.192 9.635 1.00 96.19 92 ALA A O 1
ATOM 746 N N . TYR A 1 93 ? -1.011 2.865 8.436 1.00 96.50 93 TYR A N 1
ATOM 747 C CA . TYR A 1 93 ? -0.727 4.294 8.249 1.00 96.50 93 TYR A CA 1
ATOM 748 C C . TYR A 1 93 ? -1.784 5.020 7.406 1.00 96.50 93 TYR A C 1
ATOM 750 O O . TYR A 1 93 ? -1.947 6.229 7.543 1.00 96.50 93 TYR A O 1
ATOM 758 N N . ALA A 1 94 ? -2.499 4.293 6.546 1.00 95.38 94 ALA A N 1
ATOM 759 C CA . ALA A 1 94 ? -3.631 4.803 5.778 1.00 95.38 94 ALA A CA 1
ATOM 760 C C . ALA A 1 94 ? -4.966 4.778 6.546 1.00 95.38 94 ALA A C 1
ATOM 762 O O . ALA A 1 94 ? -6.000 5.098 5.962 1.00 95.38 94 ALA A O 1
ATOM 763 N N . ASP A 1 95 ? -4.970 4.352 7.814 1.00 93.62 95 ASP A N 1
ATOM 764 C CA . ASP A 1 95 ? -6.172 4.211 8.650 1.00 93.62 95 ASP A CA 1
ATOM 765 C C . ASP A 1 95 ? -7.272 3.339 7.992 1.00 93.62 95 ASP A C 1
ATOM 767 O O . ASP A 1 95 ? -8.491 3.549 8.080 1.00 93.62 95 ASP A O 1
ATOM 771 N N . ILE A 1 96 ? -6.820 2.333 7.234 1.00 94.62 96 ILE A N 1
ATOM 772 C CA . ILE A 1 96 ? -7.677 1.321 6.612 1.00 94.62 96 ILE A CA 1
ATOM 773 C C . ILE A 1 96 ? -7.922 0.166 7.583 1.00 94.62 96 ILE A C 1
ATOM 775 O O . ILE A 1 96 ? -9.003 -0.422 7.577 1.00 94.62 96 ILE A O 1
ATOM 779 N N . ILE A 1 97 ? -6.933 -0.142 8.419 1.00 93.31 97 ILE A N 1
ATOM 780 C CA . ILE A 1 97 ? -6.976 -1.210 9.416 1.00 93.31 97 ILE A CA 1
ATOM 781 C C . ILE A 1 97 ? -6.480 -0.692 10.764 1.00 93.31 97 ILE A C 1
ATOM 783 O O . ILE A 1 97 ? -5.604 0.167 10.822 1.00 93.31 97 ILE A O 1
ATOM 787 N N . ALA A 1 98 ? -6.959 -1.302 11.845 1.00 87.06 98 ALA A N 1
ATOM 788 C CA . ALA A 1 98 ? -6.366 -1.132 13.162 1.00 87.06 98 ALA A CA 1
ATOM 789 C C . ALA A 1 98 ? -5.281 -2.191 13.400 1.00 87.06 98 ALA A C 1
ATOM 791 O O . ALA A 1 98 ? -5.467 -3.373 13.101 1.00 87.06 98 ALA A O 1
ATOM 792 N N . VAL A 1 99 ? -4.162 -1.785 13.998 1.00 75.56 99 VAL A N 1
ATOM 793 C CA . VAL A 1 99 ? -3.176 -2.718 14.561 1.00 75.56 99 VAL A CA 1
ATOM 794 C C . VAL A 1 99 ? -3.602 -3.011 15.995 1.00 75.56 99 VAL A C 1
ATOM 796 O O . VAL A 1 99 ? -3.120 -2.397 16.941 1.00 75.56 99 VAL A O 1
ATOM 799 N N . SER A 1 100 ? -4.578 -3.903 16.164 1.00 69.62 100 SER A N 1
ATOM 800 C CA . SER A 1 100 ? -4.992 -4.349 17.497 1.00 69.62 100 SER A CA 1
ATOM 801 C C . SER A 1 100 ? -4.307 -5.667 17.844 1.00 69.62 100 SER A C 1
ATOM 803 O O . SER A 1 100 ? -4.325 -6.605 17.050 1.00 69.62 100 SER A O 1
ATOM 805 N N . SER A 1 101 ? -3.772 -5.777 19.056 1.00 58.53 101 SER A N 1
ATOM 806 C CA . SER A 1 101 ? -3.208 -7.015 19.609 1.00 58.53 101 SER A CA 1
ATOM 807 C C . SER A 1 101 ? -4.262 -8.087 19.948 1.00 58.53 101 SER A C 1
ATOM 809 O O . SER A 1 101 ? -3.916 -9.130 20.494 1.00 58.53 101 SER A O 1
ATOM 811 N N . ARG A 1 102 ? -5.549 -7.850 19.648 1.00 53.75 102 ARG A N 1
ATOM 812 C CA . ARG A 1 102 ? -6.694 -8.574 20.228 1.00 53.75 102 ARG A CA 1
ATOM 813 C C . ARG A 1 102 ? -7.469 -9.472 19.249 1.00 53.75 102 ARG A C 1
ATOM 815 O O . ARG A 1 102 ? -8.593 -9.844 19.548 1.00 53.75 102 ARG A O 1
ATOM 822 N N . GLN A 1 103 ? -6.896 -9.838 18.101 1.00 50.66 103 GLN A N 1
ATOM 823 C CA . GLN A 1 103 ? -7.571 -10.701 17.108 1.00 50.66 103 GLN A CA 1
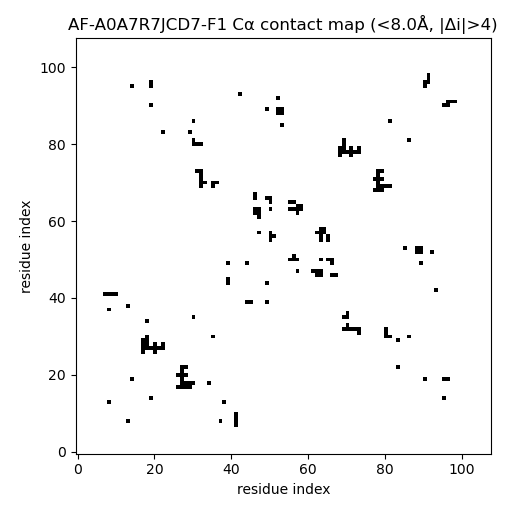ATOM 824 C C . GLN A 1 103 ? -7.296 -12.209 17.268 1.00 50.66 103 GLN A C 1
ATOM 826 O O . GLN A 1 103 ? -7.671 -12.995 16.408 1.00 50.66 103 GLN A O 1
ATOM 831 N N . ALA A 1 104 ? -6.681 -12.643 18.371 1.00 50.06 104 ALA A N 1
ATOM 832 C CA . ALA A 1 104 ? -6.424 -14.065 18.623 1.00 50.06 104 ALA A CA 1
ATOM 833 C C . ALA A 1 104 ? -7.599 -14.828 19.280 1.00 50.06 104 ALA A C 1
ATOM 835 O O . ALA A 1 104 ? -7.442 -16.010 19.559 1.00 50.06 104 ALA A O 1
ATOM 836 N N . GLN A 1 105 ? -8.743 -14.189 19.568 1.00 43.72 105 GLN A N 1
ATOM 837 C CA . GLN A 1 105 ? -9.794 -14.796 20.408 1.00 43.72 105 GLN A CA 1
ATOM 838 C C . GLN A 1 105 ? -11.125 -15.123 19.716 1.00 43.72 105 GLN A C 1
ATOM 840 O O . GLN A 1 105 ? -12.000 -15.656 20.383 1.00 43.72 105 GLN A O 1
ATOM 845 N N . GLU A 1 106 ? -11.293 -14.873 18.416 1.00 45.59 106 GLU A N 1
ATOM 846 C CA . GLU A 1 106 ? -12.560 -15.187 17.717 1.00 45.59 106 GLU A CA 1
ATOM 847 C C . GLU A 1 106 ? -12.422 -16.286 16.648 1.00 45.59 106 GLU A C 1
ATOM 849 O O . GLU A 1 106 ? -13.309 -16.467 15.822 1.00 45.59 106 GLU A O 1
ATOM 854 N N . LEU A 1 107 ? -11.313 -17.036 16.657 1.00 45.25 107 LEU A N 1
ATOM 855 C CA . LEU A 1 107 ? -11.077 -18.163 15.739 1.00 45.25 107 LEU A CA 1
ATOM 856 C C . LEU A 1 107 ? -10.801 -19.497 16.465 1.00 45.25 107 LEU A C 1
ATOM 858 O O . LEU A 1 107 ? -10.192 -20.395 15.885 1.00 45.25 107 LEU A O 1
ATOM 862 N N . LEU A 1 108 ? -11.253 -19.628 17.717 1.00 40.66 108 LEU A N 1
ATOM 863 C CA . LEU A 1 108 ? -11.332 -20.881 18.484 1.00 40.66 108 LEU A 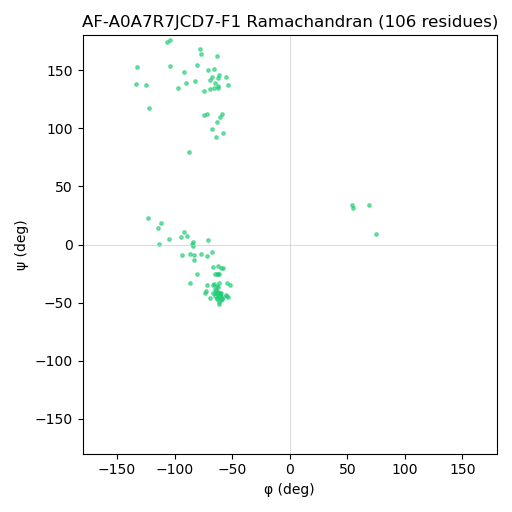CA 1
ATOM 864 C C . LEU A 1 108 ? -12.729 -21.009 19.096 1.00 40.66 108 LEU A C 1
ATOM 866 O O . LEU A 1 108 ? -13.154 -22.164 19.308 1.00 40.66 108 LEU A O 1
#

Secondary structure (DSSP, 8-state):
----------HHHHTTSGGGS-TTSTT--PPPHHHHHHHHHHTT--HHHHHHHHTPPPPTTS--HHHHHHHS-TTSTT--PPPHHHHHHHHHHTTSS---TTTTSS--

Sequence (108 aa):
MTVKKIRNIDIVEFKKRPCVRHNLDEFYQPPSSKDLRDLISIMHWNYADVAKLVGVSLTSKGSSATVQRWCSPESSGDYRKIPFSAWRLLLAYADIIAVSSRQAQELL

Mean predicted aligned error: 6.75 Å

pLDDT: mean 87.55, std 18.37, range [33.03, 98.38]

Radius of gyration: 15.16 Å; Cα contacts (8 Å, |Δi|>4): 103; chains: 1; bounding box: 35×40×44 Å

Solvent-accessible surface area (backbone atoms only — not comparable to full-atom values): 6738 Å² total; per-residue (Å²): 133,85,79,77,81,76,78,80,68,51,67,76,67,55,64,71,40,43,52,67,50,54,91,86,43,92,74,40,41,84,64,49,32,63,54,54,47,50,50,33,61,66,71,70,50,52,50,40,52,54,21,62,73,52,73,48,70,67,46,99,83,60,37,18,70,67,52,50,19,29,52,30,59,83,88,41,93,67,36,41,82,69,53,68,69,47,51,50,44,51,37,37,79,66,70,74,46,82,92,65,95,73,77,82,75,85,84,123